Protein AF-A0A4Q2JC75-F1 (afdb_monomer)

Nearest PDB structures (foldseek):
  2yhy-assembly1_A  TM=7.804E-01  e=8.563E-03  Homo sapiens
  3bp8-assembly2_B  TM=7.118E-01  e=1.909E-01  unclassified
  7o0h-assembly1_A  TM=5.941E-01  e=2.173E-01  White-tufted-ear marmoset simian foamy virus
  4v6q-assembly1_AN  TM=5.130E-01  e=3.203E-01  Escherichia coli
  9fia-assembly1_B5  TM=5.748E-01  e=5.374E-01  Toxoplasma gondii

Sequence (77 aa):
MPAAESESPVALAVDIGGTKVDAALVDTEGRIVPGSRHRAPTGAEQTPETFAGAIASVCARATDAAGPAHRLVGVGV

Organism: NCBI:txid1817495

Solvent-accessible surface area (backbone atoms only — not comparable to full-atom values): 4303 Å² total; per-residue (Å²): 128,81,76,76,79,73,51,44,59,26,32,40,40,38,50,81,52,78,56,29,36,38,15,26,30,26,41,88,86,72,44,72,46,85,85,7,70,31,71,38,81,39,43,93,88,56,48,76,67,58,45,52,50,41,52,52,52,18,45,52,56,12,55,62,57,38,54,88,59,34,37,81,76,50,75,48,114

InterPro domains:
  IPR000600 ROK family [PF00480] (12-76)
  IPR043129 ATPase, nucleotide binding domain [SSF53067] (10-77)

Structure (mmCIF, N/CA/C/O backbone):
data_AF-A0A4Q2JC75-F1
#
_entry.id   AF-A0A4Q2JC75-F1
#
loop_
_atom_site.group_PDB
_atom_site.id
_atom_site.type_symbol
_atom_site.label_atom_id
_atom_site.label_alt_id
_atom_site.label_comp_id
_atom_site.label_asym_id
_atom_site.label_entity_id
_atom_site.label_seq_id
_atom_site.pdbx_PDB_ins_code
_atom_site.Cartn_x
_atom_site.Cartn_y
_atom_site.Cartn_z
_atom_site.occupancy
_atom_site.B_iso_or_equiv
_atom_site.auth_seq_id
_atom_site.auth_comp_id
_atom_site.auth_asym_id
_atom_site.auth_atom_id
_atom_site.pdbx_PDB_model_num
ATOM 1 N N . MET A 1 1 ? 19.319 -21.126 -23.992 1.00 46.19 1 MET A N 1
ATOM 2 C CA . MET A 1 1 ? 18.773 -20.683 -22.695 1.00 46.19 1 MET A CA 1
ATOM 3 C C . MET A 1 1 ? 18.056 -19.375 -22.960 1.00 46.19 1 MET A C 1
ATOM 5 O O . MET A 1 1 ? 18.734 -18.478 -23.451 1.00 46.19 1 MET A O 1
ATOM 9 N N . PRO A 1 2 ? 16.725 -19.272 -22.797 1.00 44.84 2 PRO A N 1
ATOM 10 C CA . PRO A 1 2 ? 16.071 -17.977 -22.944 1.00 44.84 2 PRO A CA 1
ATOM 11 C C . PRO A 1 2 ? 16.654 -17.054 -21.869 1.00 44.84 2 PRO A C 1
ATOM 13 O O . PRO A 1 2 ? 16.903 -17.503 -20.749 1.00 44.84 2 PRO A O 1
ATOM 16 N N . ALA A 1 3 ? 16.972 -15.812 -22.232 1.00 49.75 3 ALA A N 1
ATOM 17 C CA . ALA A 1 3 ? 17.390 -14.818 -21.255 1.00 49.75 3 ALA A CA 1
ATOM 18 C C . ALA A 1 3 ? 16.287 -14.738 -20.194 1.00 49.75 3 ALA A C 1
ATOM 20 O O . ALA A 1 3 ? 15.120 -14.598 -20.554 1.00 49.75 3 ALA A O 1
ATOM 21 N N . ALA A 1 4 ? 16.640 -14.903 -18.919 1.00 56.81 4 ALA A N 1
ATOM 22 C CA . ALA A 1 4 ? 15.711 -14.602 -17.843 1.00 56.81 4 ALA A CA 1
ATOM 23 C C . ALA A 1 4 ? 15.230 -13.167 -18.080 1.00 56.81 4 ALA A C 1
ATOM 25 O O . ALA A 1 4 ? 16.059 -12.252 -18.130 1.00 56.81 4 ALA A O 1
ATOM 26 N N . GLU A 1 5 ? 13.931 -12.984 -18.325 1.00 60.41 5 GLU A N 1
ATOM 27 C CA . GLU A 1 5 ? 13.348 -11.648 -18.347 1.00 60.41 5 GLU A CA 1
ATOM 28 C C . GLU A 1 5 ? 13.751 -10.996 -17.027 1.00 60.41 5 GLU A C 1
ATOM 30 O O . GLU A 1 5 ? 13.503 -11.537 -15.950 1.00 60.41 5 GLU A O 1
ATOM 35 N N . SER A 1 6 ? 14.541 -9.928 -17.117 1.00 71.81 6 SER A N 1
ATOM 36 C CA . SER A 1 6 ? 15.112 -9.309 -15.930 1.00 71.81 6 SER A CA 1
ATOM 37 C C . SER A 1 6 ? 13.969 -8.663 -15.163 1.00 71.81 6 SER A C 1
ATOM 39 O O . SER A 1 6 ? 13.335 -7.744 -15.678 1.00 71.81 6 SER A O 1
ATOM 41 N N . GLU A 1 7 ? 13.684 -9.178 -13.967 1.00 83.75 7 GLU A N 1
ATOM 42 C CA . GLU A 1 7 ? 12.639 -8.635 -13.104 1.00 83.75 7 GLU A CA 1
ATOM 43 C C . GLU A 1 7 ? 12.867 -7.132 -12.907 1.00 83.75 7 GLU A C 1
ATOM 45 O O . GLU A 1 7 ? 13.956 -6.696 -12.517 1.00 83.75 7 GLU A O 1
ATOM 50 N N . SER A 1 8 ? 11.837 -6.331 -13.168 1.00 92.19 8 SER A N 1
ATOM 51 C CA . SER A 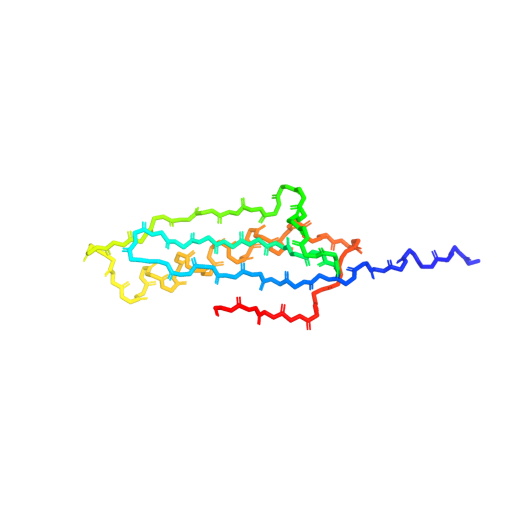1 8 ? 11.923 -4.883 -13.007 1.00 92.19 8 SER A CA 1
ATOM 52 C C . SER A 1 8 ? 11.823 -4.530 -11.518 1.00 92.19 8 SER A C 1
ATOM 54 O O . SER A 1 8 ? 10.888 -4.977 -10.848 1.00 92.19 8 SER A O 1
ATOM 56 N N . PRO A 1 9 ? 12.772 -3.768 -10.948 1.00 95.50 9 PRO A N 1
ATOM 57 C CA . PRO A 1 9 ? 12.732 -3.417 -9.536 1.00 95.50 9 PRO A CA 1
ATOM 58 C C . PRO A 1 9 ? 11.576 -2.453 -9.244 1.00 95.50 9 PRO A C 1
ATOM 60 O O . PRO A 1 9 ? 11.398 -1.456 -9.939 1.00 95.50 9 PRO A O 1
ATOM 63 N N . VAL A 1 10 ? 10.821 -2.733 -8.183 1.00 97.62 10 VAL A N 1
ATOM 64 C CA . VAL A 1 10 ? 9.715 -1.889 -7.704 1.00 97.62 10 VAL A CA 1
ATOM 65 C C . VAL A 1 10 ? 9.777 -1.716 -6.191 1.00 97.62 10 VAL A C 1
ATOM 67 O O . VAL A 1 10 ? 10.242 -2.602 -5.470 1.00 97.62 10 VAL A O 1
ATOM 70 N N . ALA A 1 11 ? 9.272 -0.595 -5.689 1.00 98.12 11 ALA A N 1
ATOM 71 C CA . ALA A 1 11 ? 9.036 -0.383 -4.264 1.00 98.12 11 ALA A CA 1
ATOM 72 C C . ALA A 1 11 ? 7.537 -0.452 -3.953 1.00 98.12 11 ALA A C 1
ATOM 74 O O . ALA A 1 11 ? 6.713 -0.012 -4.751 1.00 98.12 11 ALA A O 1
ATOM 75 N N . LEU A 1 12 ? 7.174 -0.970 -2.781 1.00 98.31 12 LEU A N 1
ATOM 76 C CA . LEU A 1 12 ? 5.812 -0.863 -2.258 1.00 98.31 12 LEU A CA 1
ATOM 77 C C . LEU A 1 12 ? 5.683 0.467 -1.512 1.00 98.31 12 LEU A C 1
ATOM 79 O O . LEU A 1 12 ? 6.345 0.672 -0.498 1.00 98.31 12 LEU A O 1
ATOM 83 N N . ALA A 1 13 ? 4.831 1.362 -1.995 1.00 98.56 13 ALA A N 1
ATOM 84 C CA . ALA A 1 13 ? 4.470 2.585 -1.289 1.00 98.56 13 ALA A CA 1
ATOM 85 C C . ALA A 1 13 ? 3.176 2.362 -0.500 1.00 98.56 13 ALA A C 1
ATOM 87 O O . ALA A 1 13 ? 2.194 1.884 -1.069 1.00 98.56 13 ALA A O 1
ATOM 88 N N . VAL A 1 14 ? 3.171 2.728 0.783 1.00 98.31 14 VAL A N 1
ATOM 89 C CA . VAL A 1 14 ? 2.018 2.652 1.689 1.00 98.31 14 VAL A CA 1
ATOM 90 C C . VAL A 1 14 ? 1.731 4.055 2.228 1.00 98.31 14 VAL A C 1
ATOM 92 O O . VAL A 1 14 ? 2.551 4.609 2.935 1.00 98.31 14 VAL A O 1
ATOM 95 N N . ASP A 1 15 ? 0.576 4.638 1.909 1.00 97.75 15 ASP A N 1
ATOM 96 C CA . ASP A 1 15 ? 0.149 5.959 2.405 1.00 97.75 15 ASP A CA 1
ATOM 97 C C . ASP A 1 15 ? -0.929 5.778 3.475 1.00 97.75 15 ASP A C 1
ATOM 99 O O . ASP A 1 15 ? -2.069 5.403 3.171 1.00 97.75 15 ASP A O 1
ATOM 103 N N . ILE A 1 16 ? -0.561 6.028 4.731 1.00 95.12 16 ILE A N 1
ATOM 104 C CA . ILE A 1 1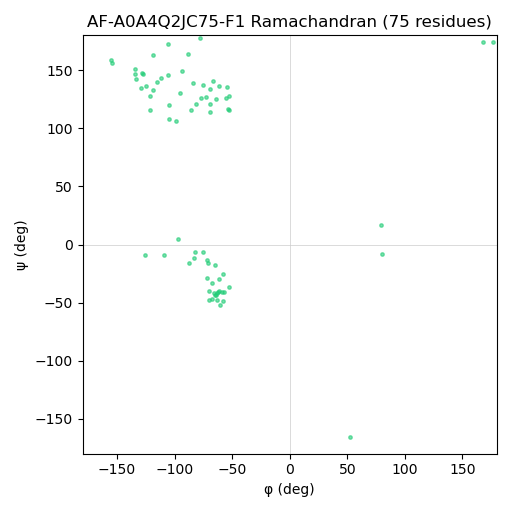6 ? -1.442 5.883 5.890 1.00 95.12 16 ILE A CA 1
ATOM 105 C C . ILE A 1 16 ? -2.011 7.250 6.279 1.00 95.12 16 ILE A C 1
ATOM 107 O O . ILE A 1 16 ? -1.342 8.080 6.892 1.00 95.12 16 ILE A O 1
ATOM 111 N N . GLY A 1 17 ? -3.293 7.456 5.984 1.00 91.75 17 GLY A N 1
ATOM 112 C CA . GLY A 1 17 ? -4.055 8.621 6.419 1.00 91.75 17 GLY A CA 1
ATOM 113 C C . GLY A 1 17 ? -5.045 8.306 7.543 1.00 91.75 17 GLY A C 1
ATOM 114 O O . GLY A 1 17 ? -5.318 7.152 7.877 1.00 91.75 17 GLY A O 1
ATOM 115 N N . GLY A 1 18 ? -5.663 9.357 8.090 1.00 90.19 18 GLY A N 1
ATOM 116 C CA . GLY A 1 18 ? -6.688 9.225 9.137 1.00 90.19 18 GLY A CA 1
ATOM 117 C C . GLY A 1 18 ? -8.027 8.638 8.666 1.00 90.19 18 GLY A C 1
ATOM 118 O O . GLY A 1 18 ? -8.836 8.234 9.496 1.00 90.19 18 GLY A O 1
ATOM 119 N N . THR A 1 19 ? -8.274 8.599 7.352 1.00 91.31 19 THR A N 1
ATOM 120 C CA . THR A 1 19 ? -9.539 8.115 6.755 1.00 91.31 19 THR A CA 1
ATOM 121 C C . THR A 1 19 ? -9.365 7.011 5.710 1.00 91.31 19 THR A C 1
ATOM 123 O O . THR A 1 19 ? -10.336 6.420 5.233 1.00 91.31 19 THR A O 1
ATOM 126 N N . LYS A 1 20 ? -8.129 6.731 5.303 1.00 94.12 20 LYS A N 1
ATOM 127 C CA . LYS A 1 20 ? -7.798 5.677 4.350 1.00 94.12 20 LYS A CA 1
ATOM 128 C C . LYS A 1 20 ? -6.363 5.204 4.534 1.00 94.12 20 LYS A C 1
ATOM 130 O O . LYS A 1 20 ? -5.510 5.961 4.988 1.00 94.12 20 LYS A O 1
ATOM 135 N N . VAL A 1 21 ? -6.102 3.998 4.054 1.00 96.94 21 VAL A N 1
ATOM 136 C CA . VAL A 1 21 ? -4.764 3.541 3.688 1.00 96.94 21 VAL A CA 1
ATOM 137 C C . VAL A 1 21 ? -4.761 3.202 2.200 1.00 96.94 21 VAL A C 1
ATOM 139 O O . VAL A 1 21 ? -5.694 2.564 1.700 1.00 96.94 21 VAL A O 1
ATOM 142 N N . ASP A 1 22 ? -3.746 3.674 1.484 1.00 98.12 22 ASP A N 1
ATOM 143 C CA . ASP A 1 22 ? -3.463 3.315 0.095 1.00 98.12 22 ASP A CA 1
ATOM 144 C C . ASP A 1 22 ? -2.166 2.490 0.039 1.00 98.12 22 ASP A C 1
ATOM 146 O O . ASP A 1 22 ? -1.225 2.782 0.770 1.00 98.12 22 ASP A O 1
ATOM 150 N N . ALA A 1 23 ? -2.095 1.494 -0.844 1.00 98.56 23 ALA A N 1
ATOM 151 C CA . ALA A 1 23 ? -0.848 0.817 -1.195 1.00 98.56 23 ALA A CA 1
ATOM 152 C C . ALA A 1 23 ? -0.727 0.674 -2.715 1.00 98.56 23 ALA A C 1
ATOM 154 O O . ALA A 1 23 ? -1.737 0.457 -3.390 1.00 98.56 23 ALA A O 1
ATOM 155 N N . ALA A 1 24 ? 0.481 0.821 -3.257 1.00 98.56 24 ALA A N 1
ATOM 156 C CA . ALA A 1 24 ? 0.764 0.658 -4.682 1.00 98.56 24 ALA A CA 1
ATOM 157 C C . ALA A 1 24 ? 2.227 0.273 -4.925 1.00 98.56 24 ALA A C 1
ATOM 159 O O . ALA A 1 24 ? 3.098 0.599 -4.119 1.00 98.56 24 ALA A O 1
ATOM 160 N N . LEU A 1 25 ? 2.504 -0.369 -6.059 1.00 98.06 25 LEU A N 1
ATOM 161 C CA . LEU A 1 25 ? 3.873 -0.560 -6.531 1.00 98.06 25 LEU A CA 1
ATOM 162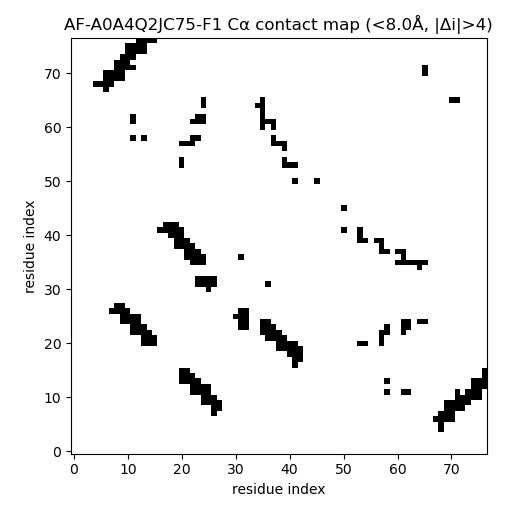 C C . LEU A 1 25 ? 4.332 0.676 -7.306 1.00 98.06 25 LEU A C 1
ATOM 164 O O . LEU A 1 25 ? 3.570 1.239 -8.096 1.00 98.06 25 LEU A O 1
ATOM 168 N N . VAL A 1 26 ? 5.580 1.073 -7.083 1.00 98.19 26 VAL A N 1
ATOM 169 C CA . VAL A 1 26 ? 6.232 2.227 -7.705 1.00 98.19 26 VAL A CA 1
ATOM 170 C C . VAL A 1 26 ? 7.478 1.759 -8.457 1.00 98.19 26 VAL A C 1
ATOM 172 O O . VAL A 1 26 ? 8.304 1.048 -7.882 1.00 98.19 26 VAL A O 1
ATOM 175 N N . ASP A 1 27 ? 7.592 2.133 -9.733 1.00 96.19 27 ASP A N 1
ATOM 176 C CA . ASP A 1 27 ? 8.747 1.822 -10.587 1.00 96.19 27 ASP A CA 1
ATOM 177 C C . ASP A 1 27 ? 9.961 2.732 -10.310 1.00 96.19 27 ASP A C 1
ATOM 179 O O . ASP A 1 27 ? 9.923 3.640 -9.473 1.00 96.19 27 ASP A O 1
ATOM 183 N N . THR A 1 28 ? 11.068 2.486 -11.015 1.00 95.88 28 THR A N 1
ATOM 184 C CA . THR A 1 28 ? 12.321 3.245 -10.869 1.00 95.88 28 THR A CA 1
ATOM 185 C C . THR A 1 28 ? 12.216 4.706 -11.284 1.00 95.88 28 THR A C 1
ATOM 187 O O . THR A 1 28 ? 13.049 5.520 -10.885 1.00 95.88 28 THR A O 1
ATOM 190 N N . GLU A 1 29 ? 11.184 5.067 -12.038 1.00 96.38 29 GLU A N 1
ATOM 191 C CA . GLU A 1 29 ? 10.903 6.431 -12.465 1.00 96.38 29 GLU A CA 1
ATOM 192 C C . GLU A 1 29 ? 9.869 7.121 -11.562 1.00 96.38 29 GLU A C 1
ATOM 194 O O . GLU A 1 29 ? 9.461 8.252 -11.838 1.00 96.38 29 GLU A O 1
ATOM 199 N N . GLY A 1 30 ? 9.444 6.462 -10.479 1.00 96.12 30 GLY A N 1
A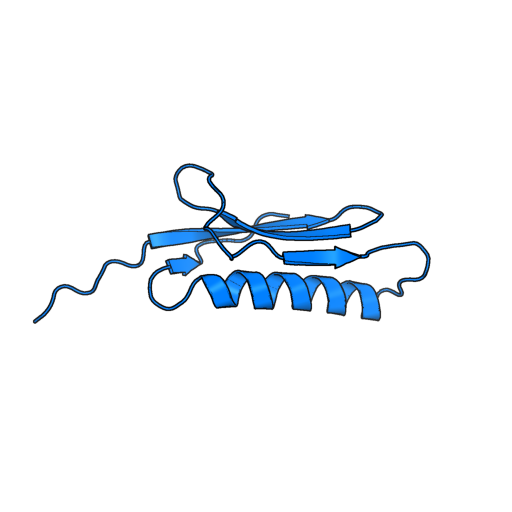TOM 200 C CA . GLY A 1 30 ? 8.490 7.000 -9.518 1.00 96.12 30 GLY A CA 1
ATOM 201 C C . GLY A 1 30 ? 7.032 6.928 -9.977 1.00 96.12 30 GLY A C 1
ATOM 202 O O . GLY A 1 30 ? 6.187 7.636 -9.423 1.00 96.12 30 GLY A O 1
ATOM 203 N N . ARG A 1 31 ? 6.702 6.113 -10.985 1.00 97.25 31 ARG A N 1
ATOM 204 C CA . ARG A 1 31 ? 5.323 5.937 -11.463 1.00 97.25 31 ARG A CA 1
ATOM 205 C C . ARG A 1 31 ? 4.656 4.753 -10.785 1.00 97.25 31 ARG A C 1
ATOM 207 O O . ARG A 1 31 ? 5.289 3.758 -10.451 1.00 97.25 31 ARG A O 1
ATOM 214 N N . ILE A 1 32 ? 3.339 4.852 -10.623 1.00 97.50 32 ILE A N 1
ATOM 215 C CA . ILE A 1 32 ? 2.526 3.745 -10.122 1.00 97.50 32 ILE A CA 1
ATOM 216 C C . ILE A 1 32 ? 2.411 2.674 -11.207 1.00 97.50 32 ILE A C 1
ATOM 218 O O . ILE A 1 32 ? 1.945 2.963 -12.312 1.00 97.50 32 ILE A O 1
ATOM 222 N N . VAL A 1 33 ? 2.745 1.431 -10.859 1.00 96.25 33 VAL A N 1
ATOM 223 C CA . VAL A 1 33 ? 2.515 0.271 -11.726 1.00 96.25 33 VAL A CA 1
ATOM 224 C C . VAL A 1 33 ? 1.002 0.094 -11.922 1.00 96.25 33 VAL A C 1
ATOM 226 O O . VAL A 1 33 ? 0.266 -0.007 -10.927 1.00 96.25 33 VAL A O 1
ATOM 229 N N . PRO A 1 34 ? 0.496 0.056 -13.169 1.00 94.81 34 PRO A N 1
ATOM 230 C CA . PRO A 1 34 ? -0.931 -0.077 -13.439 1.00 94.81 34 PRO A CA 1
ATOM 231 C C . PRO A 1 34 ? -1.554 -1.293 -12.745 1.00 94.81 34 PRO A C 1
ATOM 233 O O . PRO A 1 34 ? -0.997 -2.384 -12.756 1.00 94.81 34 PRO A O 1
ATOM 236 N N . GLY A 1 35 ? -2.723 -1.103 -12.132 1.00 95.31 35 GLY A N 1
ATOM 237 C CA . GLY A 1 35 ? -3.450 -2.176 -11.443 1.00 95.31 35 GLY A CA 1
ATOM 238 C C . GLY A 1 35 ? -2.947 -2.521 -10.037 1.00 95.31 35 GLY A C 1
ATOM 239 O O . GLY A 1 35 ? -3.649 -3.234 -9.332 1.00 95.31 35 GLY A O 1
ATOM 240 N N . SER A 1 36 ? -1.811 -1.976 -9.589 1.00 97.19 36 SER A N 1
ATOM 241 C CA . SER A 1 36 ? -1.260 -2.257 -8.251 1.00 97.19 36 SER A CA 1
ATOM 242 C C . SER A 1 36 ? -1.854 -1.411 -7.123 1.00 97.19 36 SER A C 1
ATOM 244 O O . SER A 1 36 ? -1.592 -1.671 -5.951 1.00 97.19 36 SER A O 1
ATOM 246 N N . ARG A 1 37 ? -2.618 -0.360 -7.447 1.00 98.19 37 ARG A N 1
ATOM 247 C CA . ARG A 1 37 ? -3.136 0.564 -6.435 1.00 98.19 37 ARG A CA 1
ATOM 248 C C . ARG A 1 37 ? -4.383 0.004 -5.764 1.00 98.19 37 ARG A C 1
ATOM 250 O O . ARG A 1 37 ? -5.428 -0.139 -6.398 1.00 98.19 37 ARG A O 1
ATOM 257 N N . HIS A 1 38 ? -4.310 -0.163 -4.450 1.00 98.19 38 HIS A N 1
ATOM 258 C CA . HIS A 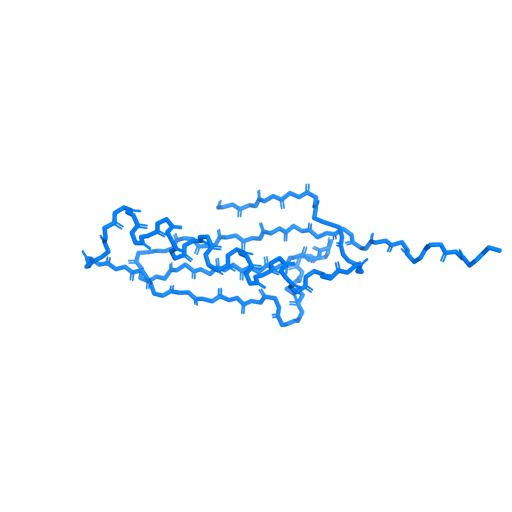1 38 ? -5.423 -0.599 -3.619 1.00 98.19 38 HIS A CA 1
ATOM 259 C C . HIS A 1 38 ? -5.649 0.336 -2.438 1.00 98.19 38 HIS A C 1
ATOM 261 O O . HIS A 1 38 ? -4.716 0.906 -1.883 1.00 98.19 38 HIS A O 1
ATOM 267 N N . ARG A 1 39 ? -6.918 0.456 -2.043 1.00 97.50 39 ARG A N 1
ATOM 268 C CA . ARG A 1 39 ? -7.369 1.294 -0.932 1.00 97.50 39 ARG A CA 1
ATOM 269 C C . ARG A 1 39 ? -8.216 0.487 0.039 1.00 97.50 39 ARG A C 1
ATOM 271 O O . ARG A 1 39 ? -8.967 -0.399 -0.381 1.00 97.50 39 ARG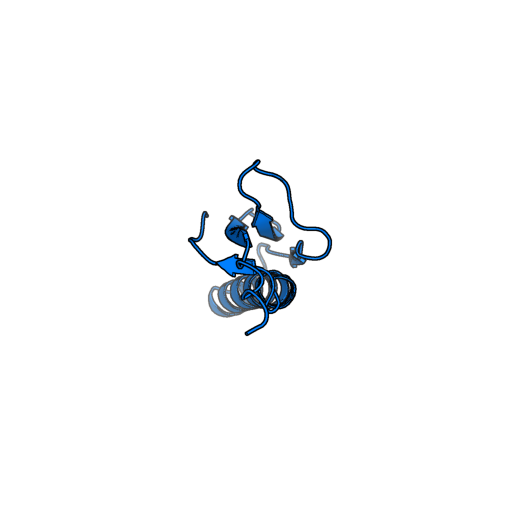 A O 1
ATOM 278 N N . ALA A 1 40 ? -8.125 0.836 1.314 1.00 96.62 40 ALA A N 1
ATOM 279 C CA . ALA A 1 40 ? -9.082 0.456 2.341 1.00 96.62 40 ALA A CA 1
ATOM 280 C C . ALA A 1 40 ? -9.433 1.688 3.197 1.00 96.62 40 ALA A C 1
ATOM 282 O O . ALA A 1 40 ? -8.581 2.565 3.376 1.00 96.62 40 ALA A O 1
ATOM 283 N N . PRO A 1 41 ? -10.675 1.796 3.700 1.00 93.50 41 PRO A N 1
ATOM 284 C CA . PRO A 1 41 ? -11.033 2.857 4.631 1.00 93.50 41 PRO A CA 1
ATOM 285 C C . PRO A 1 41 ? -10.289 2.676 5.957 1.00 93.50 41 PRO A C 1
ATOM 287 O O . PRO A 1 41 ? -10.158 1.565 6.471 1.00 93.50 41 PRO A O 1
ATOM 290 N N . THR A 1 42 ? -9.850 3.784 6.535 1.00 83.38 42 THR A N 1
ATOM 291 C CA . THR A 1 42 ? -9.427 3.879 7.939 1.00 83.38 42 THR A CA 1
ATOM 292 C C . THR A 1 42 ? -10.361 4.887 8.614 1.00 83.38 42 THR A C 1
ATOM 294 O O . THR A 1 42 ? -11.115 5.584 7.933 1.00 83.38 42 THR A O 1
ATOM 297 N N . GLY A 1 43 ? -10.437 4.923 9.938 1.00 78.69 43 GLY A N 1
ATOM 298 C CA . GLY A 1 43 ? -11.369 5.836 10.595 1.00 78.69 43 GLY A CA 1
ATOM 299 C C . GLY A 1 43 ? -11.552 5.547 12.072 1.00 78.69 43 GLY A C 1
ATOM 300 O O . GLY A 1 43 ? -11.040 4.554 12.576 1.00 78.69 43 GLY A O 1
ATOM 301 N N . ALA A 1 44 ? -12.299 6.422 12.744 1.00 79.12 44 ALA A N 1
ATOM 302 C CA . ALA A 1 44 ? -12.466 6.418 14.200 1.00 79.12 44 ALA A CA 1
ATOM 303 C C . ALA A 1 44 ? -13.038 5.107 14.771 1.00 79.12 44 ALA A C 1
ATOM 305 O O . ALA A 1 44 ? -12.776 4.782 15.921 1.00 79.12 44 ALA A O 1
ATOM 306 N N . GLU A 1 45 ? -13.777 4.353 13.958 1.00 82.88 45 GLU A N 1
ATOM 307 C CA . GLU A 1 45 ? -14.383 3.070 14.333 1.00 82.88 45 GLU A CA 1
ATOM 308 C C . GLU A 1 45 ? -13.400 1.882 14.231 1.00 82.88 45 GLU A C 1
ATOM 310 O O . GLU A 1 45 ? -13.749 0.760 14.591 1.00 82.88 45 GLU A O 1
ATOM 315 N N . GLN A 1 46 ? -12.185 2.085 13.701 1.00 87.38 46 GLN A N 1
ATOM 316 C CA . GLN A 1 46 ? -11.173 1.030 13.578 1.00 87.38 46 GLN A CA 1
ATOM 317 C C . GLN A 1 46 ? -10.539 0.721 14.939 1.00 87.38 46 GLN A C 1
ATOM 319 O O . GLN A 1 46 ? -10.130 1.625 15.669 1.00 87.38 46 GLN A O 1
ATOM 324 N N . THR A 1 47 ? -10.357 -0.563 15.236 1.00 91.88 47 THR A N 1
ATOM 325 C CA . THR A 1 47 ? -9.456 -1.012 16.302 1.00 91.88 47 THR A CA 1
ATOM 326 C C . THR A 1 47 ? -8.040 -1.198 15.740 1.00 91.88 47 THR A C 1
ATOM 328 O O . THR A 1 47 ? -7.866 -1.283 14.518 1.00 91.88 47 THR A O 1
ATOM 331 N N . PRO A 1 48 ? -6.998 -1.292 16.587 1.00 92.50 48 PRO A N 1
ATOM 332 C CA . PRO A 1 48 ? -5.647 -1.618 16.128 1.00 92.50 48 PRO A CA 1
ATOM 333 C C . PRO A 1 48 ? -5.585 -2.897 15.277 1.00 92.50 48 PRO A C 1
ATOM 335 O O . PRO A 1 48 ? -4.856 -2.950 14.288 1.00 92.50 48 PRO A O 1
ATOM 338 N N . GLU A 1 49 ? -6.387 -3.908 15.615 1.00 94.00 49 GLU A N 1
ATOM 339 C CA . GLU A 1 49 ? -6.441 -5.191 14.910 1.00 94.00 49 GLU A CA 1
ATOM 340 C C . GLU A 1 49 ? -7.075 -5.047 13.524 1.00 94.00 49 GLU A C 1
ATOM 342 O O . GLU A 1 49 ? -6.519 -5.529 12.533 1.00 94.00 49 GLU A O 1
ATOM 347 N N . THR A 1 50 ? -8.219 -4.361 13.424 1.00 93.06 50 THR A N 1
ATOM 348 C CA . THR A 1 50 ? -8.882 -4.145 12.130 1.00 93.06 50 THR A CA 1
ATOM 349 C C . THR A 1 50 ? -8.050 -3.233 11.231 1.00 93.06 50 THR A C 1
ATOM 351 O O . THR A 1 50 ? -7.995 -3.442 10.017 1.00 93.06 50 THR A O 1
ATOM 354 N N . PHE A 1 51 ? -7.328 -2.279 11.824 1.00 93.75 51 PHE A N 1
ATOM 355 C CA . PHE A 1 51 ? -6.422 -1.385 11.114 1.00 93.75 51 PHE A CA 1
ATOM 356 C C . PHE A 1 51 ? -5.206 -2.130 10.553 1.00 93.75 51 PHE A C 1
ATOM 358 O O . PHE A 1 51 ? -4.900 -2.000 9.366 1.00 93.75 51 PHE A O 1
ATOM 365 N N . ALA A 1 52 ? -4.564 -2.978 11.361 1.00 94.69 52 ALA A N 1
ATOM 366 C CA . ALA A 1 52 ? -3.483 -3.847 10.901 1.00 94.69 52 ALA A CA 1
ATOM 367 C C . ALA A 1 52 ? -3.952 -4.781 9.771 1.00 94.69 52 ALA A C 1
ATOM 369 O O . ALA A 1 52 ? -3.254 -4.941 8.768 1.00 94.69 52 ALA A O 1
ATOM 370 N N . GLY A 1 53 ? -5.165 -5.334 9.886 1.00 95.62 53 GLY A N 1
ATOM 371 C CA . GLY A 1 53 ? -5.789 -6.135 8.832 1.00 95.62 53 GLY A CA 1
ATOM 372 C C . GLY A 1 53 ? -6.029 -5.350 7.536 1.00 95.62 53 GLY A C 1
ATOM 373 O O . GLY A 1 53 ? -5.759 -5.859 6.447 1.00 95.62 53 GLY A O 1
ATOM 374 N N . ALA A 1 54 ? -6.477 -4.095 7.633 1.00 94.94 54 ALA A N 1
ATOM 375 C CA . ALA A 1 54 ? -6.680 -3.227 6.475 1.00 94.94 54 ALA A CA 1
ATOM 376 C C . ALA A 1 54 ? -5.362 -2.916 5.748 1.00 94.94 54 ALA A C 1
ATOM 378 O O . ALA A 1 54 ? -5.317 -3.014 4.520 1.00 94.94 54 ALA A O 1
ATOM 379 N N . ILE A 1 55 ? -4.293 -2.611 6.496 1.00 96.38 55 ILE A N 1
ATOM 380 C CA . ILE A 1 55 ? -2.943 -2.397 5.948 1.00 96.38 55 ILE A CA 1
ATOM 381 C C . ILE A 1 55 ? -2.454 -3.668 5.249 1.00 96.38 55 ILE A C 1
ATOM 383 O O . ILE A 1 55 ? -2.089 -3.624 4.075 1.00 96.38 55 ILE A O 1
ATOM 387 N N . ALA A 1 56 ? -2.507 -4.816 5.931 1.00 97.12 56 ALA A N 1
ATOM 388 C CA . ALA A 1 56 ? -2.084 -6.091 5.356 1.00 97.12 56 ALA A CA 1
ATOM 389 C C . ALA A 1 56 ? -2.849 -6.411 4.060 1.00 97.12 56 ALA A C 1
ATOM 391 O O . ALA A 1 56 ? -2.247 -6.837 3.076 1.00 97.12 56 ALA A O 1
ATOM 392 N N . SER A 1 57 ? -4.157 -6.137 4.026 1.00 97.00 57 SER A N 1
ATOM 393 C CA . SER A 1 57 ? -5.007 -6.359 2.854 1.00 97.00 57 SER A CA 1
ATOM 394 C C . SER A 1 57 ? -4.638 -5.478 1.656 1.00 97.00 57 SER A C 1
ATOM 396 O O . SER A 1 57 ? -4.614 -5.966 0.525 1.00 97.00 57 SER A O 1
ATOM 398 N N . VAL A 1 58 ? -4.362 -4.181 1.847 1.00 97.81 58 VAL A N 1
ATOM 399 C CA . VAL A 1 58 ? -3.941 -3.323 0.722 1.00 97.81 58 VAL A CA 1
ATOM 400 C C . VAL A 1 58 ? -2.539 -3.679 0.238 1.00 97.81 58 VAL A C 1
ATOM 402 O O . VAL A 1 58 ? -2.339 -3.735 -0.972 1.00 97.81 58 VAL A O 1
ATOM 405 N N . CYS A 1 59 ? -1.610 -3.985 1.149 1.00 97.94 59 CYS A N 1
ATOM 406 C CA . CYS A 1 59 ? -0.246 -4.377 0.801 1.00 97.94 59 CYS A CA 1
ATOM 407 C C . CYS A 1 59 ? -0.224 -5.686 0.013 1.00 97.94 59 CYS A C 1
ATOM 409 O O . CYS A 1 59 ? 0.385 -5.721 -1.048 1.00 97.94 59 CYS A O 1
ATOM 411 N N . ALA A 1 60 ? -0.939 -6.718 0.478 1.00 97.00 60 ALA A N 1
ATOM 412 C CA . ALA A 1 60 ? -1.010 -8.009 -0.205 1.00 97.00 60 ALA A CA 1
ATOM 413 C C . ALA A 1 60 ? -1.550 -7.865 -1.635 1.00 97.00 60 ALA A C 1
ATOM 415 O O . ALA A 1 60 ? -0.912 -8.310 -2.584 1.00 97.00 60 ALA A O 1
ATOM 416 N N . ARG A 1 61 ? -2.672 -7.149 -1.805 1.00 97.19 61 ARG A N 1
ATOM 417 C CA . ARG A 1 61 ? -3.250 -6.906 -3.136 1.00 97.19 61 ARG A CA 1
ATOM 418 C C . ARG A 1 61 ? -2.299 -6.128 -4.049 1.00 97.19 61 ARG A C 1
ATOM 420 O O . ARG A 1 61 ? -2.185 -6.452 -5.225 1.00 97.19 61 ARG A O 1
ATOM 427 N N . ALA A 1 62 ? -1.591 -5.132 -3.510 1.00 97.06 62 ALA A N 1
ATOM 428 C CA . ALA A 1 62 ? -0.610 -4.372 -4.279 1.00 97.06 62 ALA A CA 1
ATOM 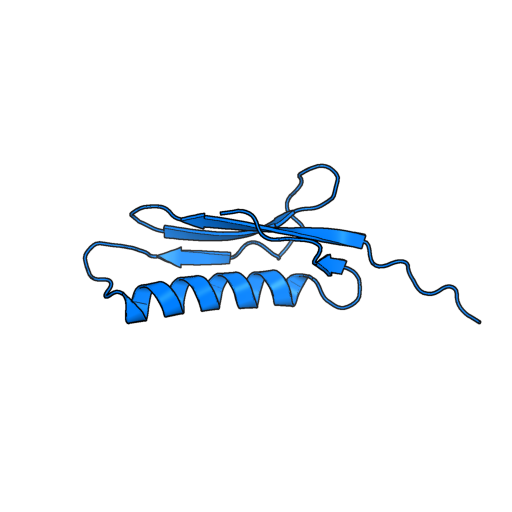429 C C . ALA A 1 62 ? 0.577 -5.244 -4.705 1.00 97.06 62 ALA A C 1
ATOM 431 O O . ALA A 1 62 ? 1.011 -5.160 -5.850 1.00 97.06 62 ALA A O 1
ATOM 432 N N . THR A 1 63 ? 1.078 -6.109 -3.820 1.00 95.12 63 THR A N 1
ATOM 433 C CA . TH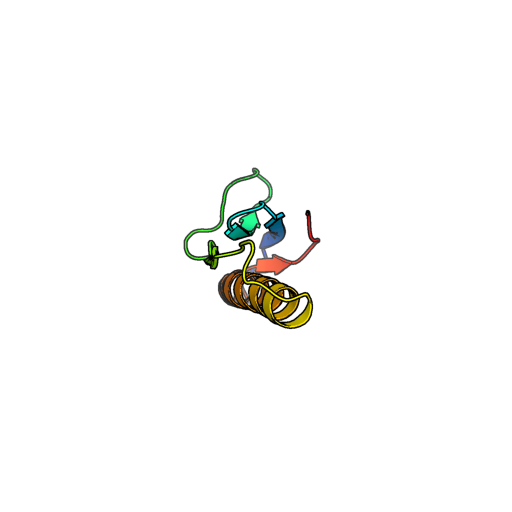R A 1 63 ? 2.175 -7.029 -4.144 1.00 95.12 63 THR A CA 1
ATOM 434 C C . THR A 1 63 ? 1.754 -8.156 -5.081 1.00 95.12 63 THR A C 1
ATOM 436 O O . THR A 1 63 ? 2.572 -8.576 -5.891 1.00 95.12 63 THR A O 1
ATOM 439 N N . ASP A 1 64 ? 0.492 -8.592 -5.063 1.00 93.25 64 ASP A N 1
ATOM 440 C CA . ASP A 1 64 ? -0.023 -9.566 -6.037 1.00 93.25 64 ASP A CA 1
ATOM 441 C C . ASP A 1 64 ? 0.057 -9.022 -7.475 1.00 93.25 64 ASP A C 1
ATOM 443 O O . ASP A 1 64 ? 0.279 -9.783 -8.419 1.00 93.25 64 ASP A O 1
ATOM 447 N N . ALA A 1 65 ? -0.035 -7.697 -7.653 1.00 87.75 65 ALA A N 1
ATOM 448 C CA . ALA A 1 65 ? 0.144 -7.047 -8.950 1.00 87.75 65 ALA A CA 1
ATOM 449 C C . ALA A 1 65 ? 1.604 -7.038 -9.449 1.00 87.75 65 ALA A C 1
ATOM 451 O O . ALA A 1 65 ? 1.831 -6.764 -10.628 1.00 87.75 65 ALA A O 1
ATOM 452 N N . ALA A 1 66 ? 2.594 -7.342 -8.597 1.00 85.00 66 ALA A N 1
ATOM 453 C CA . ALA A 1 66 ? 3.992 -7.450 -9.018 1.00 85.00 66 ALA A CA 1
ATOM 454 C C . ALA A 1 66 ? 4.159 -8.593 -10.030 1.00 85.00 66 ALA A C 1
ATOM 456 O O . ALA A 1 66 ? 4.838 -8.442 -11.048 1.00 85.00 66 ALA A O 1
ATOM 457 N N . GLY A 1 67 ? 3.500 -9.729 -9.782 1.00 83.94 67 GLY A N 1
ATOM 458 C CA . GLY A 1 67 ? 3.701 -10.940 -10.571 1.00 83.94 67 GLY A CA 1
ATOM 459 C C . GLY A 1 67 ? 5.187 -11.339 -10.679 1.00 83.94 67 GLY A C 1
ATOM 460 O O . GLY A 1 67 ? 6.032 -10.821 -9.955 1.00 83.94 67 GLY A O 1
ATOM 461 N N . PRO A 1 68 ? 5.540 -12.247 -11.601 1.00 85.38 68 PRO A N 1
ATOM 462 C CA . PRO A 1 68 ? 6.930 -12.666 -11.813 1.00 85.38 68 PRO A CA 1
ATOM 463 C C . PRO A 1 68 ? 7.778 -11.631 -12.571 1.00 85.38 68 PRO A C 1
ATOM 465 O O . PRO A 1 68 ? 8.969 -11.839 -12.757 1.00 85.38 68 PRO A O 1
ATOM 468 N N . ALA A 1 69 ? 7.170 -10.547 -13.064 1.00 86.12 69 ALA A N 1
ATOM 469 C CA . ALA A 1 69 ? 7.856 -9.531 -13.860 1.00 86.12 69 ALA A CA 1
ATOM 470 C C . ALA A 1 69 ? 8.510 -8.438 -13.003 1.00 86.12 69 ALA A C 1
ATOM 472 O O . ALA A 1 69 ? 9.349 -7.689 -13.509 1.00 86.12 69 ALA A O 1
ATOM 473 N N . HIS A 1 70 ? 8.136 -8.329 -11.724 1.00 92.06 70 HIS A N 1
ATOM 474 C CA . HIS A 1 70 ? 8.629 -7.283 -10.838 1.00 92.06 70 HIS A CA 1
ATOM 475 C C . HIS A 1 70 ? 9.252 -7.864 -9.575 1.00 92.06 70 HIS A C 1
ATOM 477 O O . HIS A 1 70 ? 8.677 -8.719 -8.906 1.00 92.06 70 HIS A O 1
ATOM 483 N N . ARG A 1 71 ? 10.400 -7.309 -9.191 1.00 94.56 71 ARG A N 1
ATOM 484 C CA . ARG A 1 71 ? 11.095 -7.655 -7.953 1.00 94.56 71 ARG A CA 1
ATOM 485 C C . ARG A 1 71 ? 10.910 -6.541 -6.934 1.00 94.56 71 ARG A C 1
ATOM 487 O O . ARG A 1 71 ? 11.349 -5.414 -7.157 1.00 94.56 71 ARG A O 1
ATOM 494 N N . LEU A 1 72 ? 10.314 -6.860 -5.788 1.00 95.44 72 LEU A N 1
ATOM 495 C CA . LEU A 1 72 ? 10.177 -5.911 -4.686 1.00 95.44 72 LEU A CA 1
ATOM 496 C C . LEU A 1 72 ? 11.550 -5.627 -4.053 1.00 95.44 72 LEU A C 1
ATOM 498 O O . LEU A 1 72 ? 12.216 -6.543 -3.570 1.00 95.44 72 LEU A O 1
ATOM 502 N N . VAL A 1 73 ? 11.974 -4.362 -4.045 1.00 97.00 73 VAL A N 1
ATOM 503 C CA . VAL A 1 73 ? 13.285 -3.942 -3.509 1.00 97.00 73 VAL A CA 1
ATOM 504 C C . VAL A 1 73 ? 13.200 -3.155 -2.202 1.00 97.00 73 VAL A C 1
ATOM 506 O O . VAL A 1 73 ? 14.226 -2.917 -1.570 1.00 97.00 73 VAL A O 1
ATOM 509 N N . GLY A 1 74 ? 11.998 -2.768 -1.774 1.00 97.00 74 GLY A N 1
ATOM 510 C CA . GLY A 1 74 ? 11.796 -2.026 -0.534 1.00 97.00 74 GLY A CA 1
ATOM 511 C C . GLY A 1 74 ? 10.345 -1.621 -0.293 1.00 97.00 74 GLY A C 1
ATOM 512 O O . GLY A 1 74 ? 9.479 -1.821 -1.146 1.00 97.00 74 GLY A O 1
ATOM 513 N N . VAL A 1 75 ? 10.104 -1.042 0.884 1.00 98.06 75 VAL A N 1
ATOM 514 C CA . VAL A 1 75 ? 8.806 -0.503 1.311 1.00 98.06 75 VAL A CA 1
ATOM 515 C C . VAL A 1 75 ? 9.004 0.923 1.828 1.00 98.06 75 VAL A C 1
ATOM 517 O O . VAL A 1 75 ? 9.935 1.164 2.597 1.00 98.06 75 VAL A O 1
ATOM 520 N N . GLY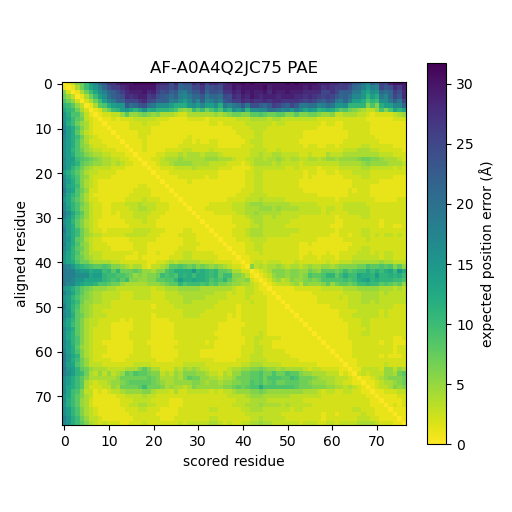 A 1 76 ? 8.139 1.848 1.416 1.00 97.81 76 GLY A N 1
ATOM 521 C CA . GLY A 1 76 ? 8.036 3.204 1.964 1.00 97.81 76 GLY A CA 1
ATOM 522 C C . GLY A 1 76 ? 6.681 3.415 2.640 1.00 97.81 76 GLY A C 1
ATOM 523 O O . GLY A 1 76 ? 5.672 2.936 2.120 1.00 97.81 76 GLY A O 1
ATOM 524 N N . VAL A 1 77 ? 6.675 4.111 3.782 1.00 95.94 77 VAL A N 1
ATOM 525 C CA . VAL A 1 77 ? 5.488 4.436 4.597 1.00 95.94 77 VAL A CA 1
ATOM 526 C C . VAL A 1 77 ? 5.426 5.937 4.839 1.00 95.94 77 VAL A C 1
ATOM 528 O O . VAL A 1 77 ? 6.510 6.503 5.113 1.00 95.94 77 VAL A O 1
#

Mean predicted aligned error: 4.8 Å

pLDDT: mean 91.06, std 11.79, range [44.84, 98.56]

Radius of gyration: 14.17 Å; Cα contacts (8 Å, |Δi|>4): 141; chains: 1; bounding box: 33×30×39 Å

Secondary structure (DSSP, 8-state):
-PPPP-PEEEEEEEEE-SSEEEEEEE-TTSPBPTT--EEEE--TT--HHHHHHHHHHHHHHHHHTTGGGEEEEEEE-

Foldseek 3Di:
DPPDLPAFEWEWEWDDDAFKIWIFIAGPVRDTDPQLIDMDTHHPPDDPVNVVVRRVVSRVSNVVSSPPRHDHDYYHD